Protein AF-A0A8H4NJ24-F1 (afdb_monomer_lite)

Secondary structure (DSSP, 8-state):
-HHHHHHHHHHHHTHHHHHHHHHHHH-HHHHHHHTTPPPPSSHHHHHHHHHHHHHHHHHHHHHHHHHHHHHHTT-HHHHHHHHHHHHHHHHHHHHHHHHHHS--THHHHTTHHHHHHHHHHHHHT-HHHHHTTTPPPHHHHHHHHHHHHHHHHHT-HHHHHHHHHHHHHHHHHTT-

Sequence (176 aa):
MWDAVIYRGAFALSFVPGLIGMMGMLRPEATLKMVQFPVPVDPPTKKLALSLIRLHGARNIVISYLFINNAMTGDKKLMGMGLIGTLFMLATDGFVSKSLIGGNEWMHWGHIPVYVALIGGLLYSDSSFQSHQGALSPTVELLLFWMVYALDFIFSHDNQRLAKETRKLIEAEELF

Foldseek 3Di:
DVLVVLLVVLLVVLCVLLVLLVCLQPPVVVSCVVLPHDQDPDVVVNVVSSVVSNVSSVVSNVLSVVLNVQSVVVQLQSSLLSLVVLLLVLQVSLVVSCLRVVDSNCVRVVCNVVSVVSSCSSLVPDPVCVVVVNDDPPVVVVVVVVSVVVCCVCPPPVVSVVSVVVVVVVVVVVVD

Radius of gyration: 19.05 Å; chains: 1; bounding box: 47×24×61 Å

Organism: NCBI:txid2364996

InterPro domains:
  IPR025363 Protein of unknown function DUF4267 [PF14087] (19-121)

Structure (mmCIF, N/CA/C/O backbone):
data_AF-A0A8H4NJ24-F1
#
_entry.id   AF-A0A8H4NJ24-F1
#
loop_
_atom_site.group_PDB
_atom_site.id
_atom_site.type_symbol
_atom_site.label_atom_id
_atom_site.label_alt_id
_atom_site.label_comp_id
_atom_site.label_asym_id
_atom_site.label_entity_id
_atom_site.label_seq_id
_atom_site.pdbx_PDB_ins_code
_atom_site.Cartn_x
_atom_site.Cartn_y
_atom_site.Cartn_z
_atom_site.occupancy
_atom_site.B_iso_or_equiv
_atom_site.auth_seq_id
_atom_site.auth_comp_id
_atom_site.auth_asym_id
_atom_site.auth_atom_id
_atom_site.pdbx_PDB_model_num
ATOM 1 N N . MET A 1 1 ? -12.642 -10.342 23.205 1.00 63.84 1 MET A N 1
ATOM 2 C CA . MET A 1 1 ? -11.404 -11.098 22.884 1.00 63.84 1 MET A CA 1
ATOM 3 C C . MET A 1 1 ? -11.015 -10.939 21.417 1.00 63.84 1 MET A C 1
ATOM 5 O O . MET A 1 1 ? -9.872 -10.589 21.156 1.00 63.84 1 MET A O 1
ATOM 9 N N . TRP A 1 2 ? -11.949 -11.130 20.479 1.00 76.56 2 TRP A N 1
ATOM 10 C CA . TRP A 1 2 ? -11.717 -10.985 19.034 1.00 76.56 2 TRP A CA 1
ATOM 11 C C . TRP A 1 2 ? -11.206 -9.607 18.609 1.00 76.56 2 TRP A C 1
ATOM 13 O O . TRP A 1 2 ? -10.269 -9.526 17.824 1.00 76.56 2 TRP A O 1
ATOM 23 N N . ASP A 1 3 ? -11.723 -8.540 19.210 1.00 80.50 3 ASP A N 1
ATOM 24 C CA . ASP A 1 3 ? -11.312 -7.163 18.928 1.00 80.50 3 ASP A CA 1
ATOM 25 C C . ASP A 1 3 ? -9.806 -6.944 19.084 1.00 80.50 3 ASP A C 1
ATOM 27 O O . ASP A 1 3 ? -9.177 -6.302 18.251 1.00 80.50 3 ASP A O 1
ATOM 31 N N . ALA A 1 4 ? -9.212 -7.508 20.139 1.00 86.19 4 ALA A N 1
ATOM 32 C CA . ALA A 1 4 ? -7.786 -7.375 20.401 1.00 86.19 4 ALA A CA 1
ATOM 33 C C . ALA A 1 4 ? -6.954 -8.135 19.361 1.00 86.19 4 ALA A C 1
ATOM 35 O O . ALA A 1 4 ? -5.889 -7.667 18.969 1.00 86.19 4 ALA A O 1
ATOM 36 N N . VAL A 1 5 ? -7.439 -9.290 18.898 1.00 89.88 5 VAL A N 1
ATOM 37 C CA . VAL A 1 5 ? -6.780 -10.076 17.846 1.00 89.88 5 VAL A CA 1
ATOM 38 C C . VAL A 1 5 ? -6.843 -9.335 16.513 1.00 89.88 5 VAL A C 1
ATOM 40 O O . VAL A 1 5 ? -5.813 -9.169 15.867 1.00 89.88 5 VAL A O 1
ATOM 43 N N . ILE A 1 6 ? -8.020 -8.827 16.141 1.00 91.44 6 ILE A N 1
ATOM 44 C CA . ILE A 1 6 ? -8.236 -8.056 14.909 1.00 91.44 6 ILE A CA 1
ATOM 45 C C . ILE A 1 6 ? -7.375 -6.792 14.913 1.00 91.44 6 ILE A C 1
ATOM 47 O O . ILE A 1 6 ? -6.666 -6.524 13.946 1.00 91.44 6 ILE A O 1
ATOM 51 N N . TYR A 1 7 ? -7.373 -6.051 16.022 1.00 92.06 7 TYR A N 1
ATOM 52 C CA . TYR A 1 7 ? -6.586 -4.829 16.154 1.00 92.06 7 TYR A CA 1
ATOM 53 C C . TYR A 1 7 ? -5.080 -5.090 16.073 1.00 92.06 7 TYR A C 1
ATOM 55 O O . TYR A 1 7 ? -4.365 -4.403 15.348 1.00 92.06 7 TYR A O 1
ATOM 63 N N . ARG A 1 8 ? -4.585 -6.124 16.764 1.00 93.44 8 ARG A N 1
ATOM 64 C CA . ARG A 1 8 ? -3.171 -6.526 16.684 1.00 93.44 8 ARG A CA 1
ATOM 65 C C . ARG A 1 8 ? -2.796 -7.011 15.286 1.00 93.44 8 ARG A C 1
ATOM 67 O O . ARG A 1 8 ? -1.697 -6.717 14.831 1.00 93.44 8 ARG A O 1
ATOM 74 N N . GLY A 1 9 ? -3.701 -7.710 14.602 1.00 92.56 9 GLY A N 1
ATOM 75 C CA . GLY A 1 9 ? -3.523 -8.113 13.209 1.00 92.56 9 GLY A CA 1
ATOM 76 C C . GLY A 1 9 ? -3.409 -6.908 12.275 1.00 92.56 9 GLY A C 1
ATOM 77 O O . GLY A 1 9 ? -2.471 -6.833 11.484 1.00 92.56 9 GLY A O 1
ATOM 78 N N . ALA A 1 10 ? -4.302 -5.927 12.423 1.00 92.94 10 ALA A N 1
ATOM 79 C CA . ALA A 1 10 ? -4.245 -4.671 11.683 1.00 92.94 10 ALA A CA 1
ATOM 80 C C . ALA A 1 10 ? -2.935 -3.912 11.954 1.00 92.94 10 ALA A C 1
ATOM 82 O O . ALA A 1 10 ? -2.285 -3.463 11.015 1.00 92.94 10 ALA A O 1
ATOM 83 N N . PHE A 1 11 ? -2.508 -3.835 13.217 1.00 94.69 11 PHE A N 1
ATOM 84 C CA . PHE A 1 11 ? -1.237 -3.217 13.594 1.00 94.69 11 PHE A CA 1
ATOM 85 C C . PHE A 1 11 ? -0.026 -3.932 12.984 1.00 94.69 11 PHE A C 1
ATOM 87 O O . PHE A 1 11 ? 0.870 -3.281 12.455 1.00 94.69 11 PHE A O 1
ATOM 94 N N . ALA A 1 12 ? -0.001 -5.267 13.010 1.00 94.69 12 ALA A N 1
ATOM 95 C CA . ALA A 1 12 ? 1.067 -6.044 12.387 1.00 94.69 12 ALA A CA 1
ATOM 96 C C . ALA A 1 12 ? 1.126 -5.808 10.866 1.00 94.69 12 ALA A C 1
ATOM 98 O O . ALA A 1 12 ? 2.208 -5.654 10.299 1.00 94.69 12 ALA A O 1
ATOM 99 N N . LEU A 1 13 ? -0.031 -5.707 10.206 1.00 92.62 13 LEU A N 1
ATOM 100 C CA . LEU A 1 13 ? -0.109 -5.405 8.776 1.00 92.62 13 LEU A CA 1
ATOM 101 C C . LEU A 1 13 ? 0.386 -4.000 8.423 1.00 92.62 13 LEU A C 1
ATOM 103 O O . LEU A 1 13 ? 0.884 -3.807 7.313 1.00 92.62 13 LEU A O 1
ATOM 107 N N . SER A 1 14 ? 0.343 -3.042 9.353 1.00 93.44 14 SER A N 1
ATOM 108 C CA . SER A 1 14 ? 0.888 -1.694 9.145 1.00 93.44 14 SER A CA 1
ATOM 109 C C . SER A 1 14 ? 2.372 -1.693 8.776 1.00 93.44 14 SER A C 1
ATOM 111 O O . SER A 1 14 ? 2.832 -0.765 8.114 1.00 93.44 14 SER A O 1
ATOM 113 N N . PHE A 1 15 ? 3.131 -2.724 9.158 1.00 95.50 15 PHE A N 1
ATOM 114 C CA . PHE A 1 15 ? 4.559 -2.831 8.844 1.00 95.50 15 PHE A CA 1
ATOM 115 C C . PHE A 1 15 ? 4.832 -3.310 7.413 1.00 95.50 15 PHE A C 1
ATOM 117 O O . PHE A 1 15 ? 5.898 -3.023 6.865 1.00 95.50 15 PHE A O 1
ATOM 124 N N . VAL A 1 16 ? 3.886 -4.013 6.781 1.00 93.50 16 VAL A N 1
ATOM 125 C CA . VAL A 1 16 ? 4.097 -4.648 5.469 1.00 93.50 16 VAL A CA 1
ATOM 126 C C . VAL A 1 16 ? 4.451 -3.629 4.376 1.00 93.50 16 VAL A C 1
ATOM 128 O O . VAL A 1 16 ? 5.474 -3.830 3.712 1.00 93.50 16 VAL A O 1
ATOM 131 N N . PRO A 1 17 ? 3.720 -2.504 4.205 1.00 93.19 17 PRO A N 1
ATOM 132 C CA . PRO A 1 17 ? 4.106 -1.484 3.232 1.00 93.19 17 PRO A CA 1
ATOM 133 C C . PRO A 1 17 ? 5.503 -0.925 3.509 1.00 93.19 17 PRO A C 1
ATOM 135 O O . PRO A 1 17 ? 6.272 -0.718 2.578 1.00 93.19 17 PRO A O 1
ATOM 138 N N . GLY A 1 18 ? 5.874 -0.741 4.778 1.00 95.81 18 GLY A N 1
ATOM 139 C CA . GLY A 1 18 ? 7.175 -0.198 5.165 1.00 95.81 18 GLY A CA 1
ATOM 140 C C . GLY A 1 18 ? 8.325 -1.118 4.768 1.00 95.81 18 GLY A C 1
ATOM 141 O O . GLY A 1 18 ? 9.313 -0.655 4.199 1.00 95.81 18 GLY A O 1
ATOM 142 N N . LEU A 1 19 ? 8.173 -2.429 4.983 1.00 95.56 19 LEU A N 1
ATOM 143 C CA . LEU A 1 19 ? 9.150 -3.439 4.561 1.00 95.56 19 LEU A CA 1
ATOM 144 C C . LEU A 1 19 ? 9.317 -3.466 3.034 1.00 95.56 19 LEU A C 1
ATOM 146 O O . LEU A 1 19 ? 10.444 -3.418 2.533 1.00 95.56 19 LEU A O 1
ATOM 150 N N . ILE A 1 20 ? 8.206 -3.472 2.290 1.00 94.12 20 ILE A N 1
ATOM 151 C CA . ILE A 1 20 ? 8.224 -3.387 0.820 1.00 94.12 20 ILE A CA 1
ATOM 152 C C . ILE A 1 20 ? 8.858 -2.064 0.370 1.00 94.12 20 ILE A C 1
ATOM 154 O O . ILE A 1 20 ? 9.643 -2.032 -0.578 1.00 94.12 20 ILE A O 1
ATOM 158 N N . GLY A 1 21 ? 8.561 -0.970 1.071 1.00 96.25 21 GLY A N 1
ATOM 159 C CA . GLY A 1 21 ? 9.064 0.359 0.767 1.00 96.25 21 GLY A CA 1
ATOM 160 C C . GLY A 1 21 ? 10.574 0.484 0.941 1.00 96.25 21 GLY A C 1
ATOM 161 O O . GLY A 1 21 ? 11.263 0.977 0.047 1.00 96.25 21 GLY A O 1
ATOM 162 N N . MET A 1 22 ? 11.110 -0.055 2.039 1.00 97.88 22 MET A N 1
ATOM 163 C CA . MET A 1 22 ? 12.553 -0.154 2.265 1.00 97.88 22 MET A CA 1
ATOM 164 C C . MET A 1 22 ? 13.233 -0.995 1.182 1.00 97.88 22 MET A C 1
ATOM 166 O O . MET A 1 22 ? 14.264 -0.584 0.648 1.00 97.88 22 MET A O 1
ATOM 170 N N . MET A 1 23 ? 12.636 -2.125 0.788 1.00 97.12 23 MET A N 1
ATOM 171 C CA . MET A 1 23 ? 13.141 -2.929 -0.330 1.00 97.12 23 MET A CA 1
ATOM 172 C C . MET A 1 23 ? 13.123 -2.145 -1.650 1.00 97.12 23 MET A C 1
ATOM 174 O O . MET A 1 23 ? 14.114 -2.163 -2.373 1.00 97.12 23 MET A O 1
ATOM 178 N N . GLY A 1 24 ? 12.059 -1.391 -1.948 1.00 97.00 24 GLY A N 1
ATOM 179 C CA . GLY A 1 24 ? 11.977 -0.504 -3.118 1.00 97.00 24 GLY A CA 1
ATOM 180 C C . GLY A 1 24 ? 13.045 0.592 -3.139 1.00 97.00 24 GLY A C 1
ATOM 181 O O . GLY A 1 24 ? 13.618 0.876 -4.189 1.00 97.00 24 GLY A O 1
ATOM 182 N N . MET A 1 25 ? 13.369 1.165 -1.980 1.00 97.69 25 MET A N 1
ATOM 183 C CA . MET A 1 25 ? 14.416 2.181 -1.849 1.00 97.69 25 MET A CA 1
ATOM 184 C C . MET A 1 25 ? 15.822 1.601 -2.045 1.00 97.69 25 MET A C 1
ATOM 186 O O . MET A 1 25 ? 16.628 2.151 -2.803 1.00 97.69 25 MET A O 1
ATOM 190 N N . LEU A 1 26 ? 16.112 0.485 -1.369 1.00 98.00 26 LEU A N 1
ATOM 191 C CA . LEU A 1 26 ? 17.450 -0.109 -1.299 1.00 98.00 26 LEU A CA 1
ATOM 192 C C . LEU A 1 26 ? 17.764 -1.015 -2.496 1.00 98.00 26 LEU A C 1
ATOM 194 O O . LEU A 1 26 ? 18.904 -1.069 -2.955 1.00 98.00 26 LEU A O 1
ATOM 198 N N . ARG A 1 27 ? 16.767 -1.744 -3.005 1.00 97.50 27 ARG A N 1
ATOM 199 C CA . ARG A 1 27 ? 16.908 -2.773 -4.048 1.00 97.50 27 ARG A CA 1
ATOM 200 C C . ARG A 1 27 ? 15.783 -2.674 -5.095 1.00 97.50 27 ARG A C 1
ATOM 202 O O . ARG A 1 27 ? 15.100 -3.667 -5.341 1.00 97.50 27 ARG A O 1
ATOM 209 N N . PRO A 1 28 ? 15.615 -1.527 -5.782 1.00 96.94 28 PRO A N 1
ATOM 210 C CA . PRO A 1 28 ? 14.488 -1.295 -6.694 1.00 96.94 28 PRO A CA 1
ATOM 211 C C . PRO A 1 28 ? 14.386 -2.319 -7.829 1.00 96.94 28 PRO A C 1
ATOM 213 O O . PRO A 1 28 ? 13.285 -2.687 -8.226 1.00 96.94 28 PRO A O 1
ATOM 216 N N . GLU A 1 29 ? 15.515 -2.826 -8.333 1.00 97.31 29 GLU A N 1
ATOM 217 C CA . GLU A 1 29 ? 15.501 -3.863 -9.370 1.00 97.31 29 GLU A CA 1
ATOM 218 C C . GLU A 1 29 ? 14.933 -5.191 -8.843 1.00 97.31 29 GLU A C 1
ATOM 220 O O . GLU A 1 29 ? 14.166 -5.861 -9.531 1.00 97.31 29 GLU A O 1
ATOM 225 N N . ALA A 1 30 ? 15.276 -5.566 -7.607 1.00 96.12 30 ALA A N 1
ATOM 226 C CA . ALA A 1 30 ? 14.720 -6.757 -6.972 1.00 96.12 30 ALA A CA 1
ATOM 227 C C . ALA A 1 30 ? 13.223 -6.579 -6.686 1.00 96.12 30 ALA A C 1
ATOM 229 O O . ALA A 1 30 ? 12.454 -7.516 -6.876 1.00 96.12 30 ALA A O 1
ATOM 230 N N . THR A 1 31 ? 12.805 -5.371 -6.298 1.00 95.44 31 THR A N 1
ATOM 231 C CA . THR A 1 31 ? 11.391 -5.043 -6.084 1.00 95.44 31 THR A CA 1
ATOM 232 C C . THR A 1 31 ? 10.578 -5.161 -7.370 1.00 95.44 31 THR A C 1
ATOM 234 O O . THR A 1 31 ? 9.520 -5.776 -7.330 1.00 95.44 31 THR A O 1
ATOM 237 N N . LEU A 1 32 ? 11.079 -4.673 -8.515 1.00 94.12 32 LEU A N 1
ATOM 238 C CA . LEU A 1 32 ? 10.423 -4.883 -9.819 1.00 94.12 32 LEU A CA 1
ATOM 239 C C . LEU A 1 32 ? 10.222 -6.369 -10.117 1.00 94.12 32 LEU A C 1
ATOM 241 O O . LEU A 1 32 ? 9.113 -6.789 -10.432 1.00 94.12 32 LEU A O 1
ATOM 245 N N . LYS A 1 33 ? 11.275 -7.175 -9.941 1.00 93.62 33 LYS A N 1
ATOM 246 C CA . LYS A 1 33 ? 11.213 -8.626 -10.170 1.00 93.62 33 LYS A CA 1
ATOM 247 C C . LYS A 1 33 ? 10.228 -9.320 -9.229 1.00 93.62 33 LYS A C 1
ATOM 249 O O . LYS A 1 33 ? 9.511 -10.213 -9.664 1.00 93.62 33 LYS A O 1
ATOM 254 N N . MET A 1 34 ? 10.159 -8.896 -7.965 1.00 89.69 34 MET A N 1
ATOM 255 C CA . MET A 1 34 ? 9.207 -9.424 -6.981 1.00 89.69 34 MET A CA 1
ATOM 256 C C . MET A 1 34 ? 7.756 -9.227 -7.433 1.00 89.69 34 MET A C 1
ATOM 258 O O . MET A 1 34 ? 6.950 -10.140 -7.290 1.00 89.69 34 MET A O 1
ATOM 262 N N . VAL A 1 35 ? 7.432 -8.063 -8.007 1.00 88.56 35 VAL A N 1
ATOM 263 C CA . VAL A 1 35 ? 6.094 -7.787 -8.561 1.00 88.56 35 VAL A CA 1
ATOM 264 C C . VAL A 1 35 ? 5.950 -8.206 -10.029 1.00 88.56 35 VAL A C 1
ATOM 266 O O . VAL A 1 35 ? 4.948 -7.884 -10.658 1.00 88.56 35 VAL A O 1
ATOM 269 N N . GLN A 1 36 ? 6.926 -8.943 -10.570 1.00 90.94 36 GLN A N 1
ATOM 270 C CA . GLN A 1 36 ? 6.965 -9.441 -11.951 1.00 90.94 36 GLN A CA 1
ATOM 271 C C . GLN A 1 36 ? 6.949 -8.348 -13.033 1.00 90.94 36 GLN A C 1
ATOM 273 O O . GLN A 1 36 ? 6.655 -8.621 -14.194 1.00 90.94 36 GLN A O 1
ATOM 278 N N . PHE A 1 37 ? 7.312 -7.112 -12.683 1.00 90.12 37 PHE A N 1
ATOM 279 C CA . PHE A 1 37 ? 7.511 -6.060 -13.674 1.00 90.12 37 PHE A CA 1
ATOM 280 C C . PHE A 1 37 ? 8.871 -6.262 -14.358 1.00 90.12 37 PHE A C 1
ATOM 282 O O . PHE A 1 37 ? 9.871 -6.519 -13.671 1.00 90.12 37 PHE A O 1
ATOM 289 N N . PRO A 1 38 ? 8.947 -6.135 -15.695 1.00 90.44 38 PRO A N 1
ATOM 290 C CA . PRO A 1 38 ? 10.207 -6.262 -16.406 1.00 90.44 38 PRO A CA 1
ATOM 291 C C . PRO A 1 38 ? 11.156 -5.138 -15.991 1.00 90.44 38 PRO A C 1
ATOM 293 O O . PRO A 1 38 ? 10.754 -3.997 -15.760 1.00 90.44 38 PRO A O 1
ATOM 296 N N . VAL A 1 39 ? 12.442 -5.466 -15.908 1.00 94.62 39 VAL A N 1
ATOM 297 C CA . VAL A 1 39 ? 13.492 -4.466 -15.721 1.00 94.62 39 VAL A CA 1
ATOM 298 C C . VAL A 1 39 ? 13.924 -4.013 -17.114 1.00 94.62 39 VAL A C 1
ATOM 300 O O . VAL A 1 39 ? 14.440 -4.853 -17.852 1.00 94.62 39 VAL A O 1
ATOM 303 N N . PRO A 1 40 ? 13.742 -2.731 -17.484 1.00 94.69 40 PRO A N 1
ATOM 304 C CA . PRO A 1 40 ? 14.161 -2.250 -18.795 1.00 94.69 40 PRO A CA 1
ATOM 305 C C . PRO A 1 40 ? 15.662 -2.465 -19.014 1.00 94.69 40 PRO A C 1
ATOM 307 O O . PRO A 1 40 ? 16.459 -2.345 -18.075 1.00 94.69 40 PRO A O 1
ATOM 310 N N . VAL A 1 41 ? 16.039 -2.799 -20.249 1.00 95.56 41 VAL A N 1
ATOM 311 C CA . VAL A 1 41 ? 17.440 -3.021 -20.644 1.00 95.56 41 VAL A CA 1
ATOM 312 C C . VAL A 1 41 ? 18.085 -1.711 -21.083 1.00 95.56 41 VAL A C 1
ATOM 314 O O . VAL A 1 41 ? 19.267 -1.483 -20.816 1.00 95.56 41 VAL A O 1
ATOM 317 N N . ASP A 1 42 ? 17.309 -0.827 -21.709 1.00 96.12 42 ASP A N 1
ATOM 318 C CA . ASP A 1 42 ? 17.800 0.457 -22.171 1.00 96.12 42 ASP A CA 1
ATOM 319 C C . ASP A 1 42 ? 18.133 1.380 -20.972 1.00 96.12 42 ASP A C 1
ATOM 321 O O . ASP A 1 42 ? 17.364 1.477 -20.005 1.00 96.12 42 ASP A O 1
ATOM 325 N N . PRO A 1 43 ? 19.291 2.068 -20.983 1.00 96.31 43 PRO A N 1
ATOM 326 C CA . PRO A 1 43 ? 19.720 2.887 -19.851 1.00 96.31 43 PRO A CA 1
ATOM 327 C C . PRO A 1 43 ? 18.734 3.986 -19.400 1.00 96.31 43 PRO A C 1
ATOM 329 O O . PRO A 1 43 ? 18.542 4.120 -18.182 1.00 96.31 43 PRO A O 1
ATOM 332 N N . PRO A 1 44 ? 18.115 4.791 -20.292 1.00 96.69 44 PRO A N 1
ATOM 333 C CA . PRO A 1 44 ? 17.240 5.878 -19.856 1.00 96.69 44 PRO A CA 1
ATOM 334 C C . PRO A 1 44 ? 15.942 5.367 -19.214 1.00 96.69 44 PRO A C 1
ATOM 336 O O . PRO A 1 44 ? 15.587 5.838 -18.127 1.00 96.69 44 PRO A O 1
ATOM 339 N N . THR A 1 45 ? 15.274 4.365 -19.791 1.00 95.31 45 THR A N 1
ATOM 340 C CA . THR A 1 45 ? 14.042 3.796 -19.217 1.00 95.31 45 THR A CA 1
ATOM 341 C C . THR A 1 45 ? 14.350 3.015 -17.952 1.00 95.31 45 THR A C 1
ATOM 343 O O . THR A 1 45 ? 13.612 3.132 -16.973 1.00 95.31 45 THR A O 1
ATOM 346 N N . LYS A 1 46 ? 15.485 2.299 -17.890 1.00 97.06 46 LYS A N 1
ATOM 347 C CA . LYS A 1 46 ? 15.924 1.641 -16.650 1.00 97.06 46 LYS A CA 1
ATOM 348 C C . LYS A 1 46 ? 16.102 2.659 -15.528 1.00 97.06 46 LYS A C 1
ATOM 350 O O . LYS A 1 46 ? 15.618 2.444 -14.416 1.00 97.06 46 LYS A O 1
ATOM 355 N N . LYS A 1 47 ? 16.755 3.794 -15.800 1.00 97.56 47 LYS A N 1
ATOM 356 C CA . LYS A 1 47 ? 16.931 4.863 -14.806 1.00 97.56 47 LYS A CA 1
ATOM 357 C C . LYS A 1 47 ? 15.586 5.415 -14.330 1.00 97.56 47 LYS A C 1
ATOM 359 O O . LYS A 1 47 ? 15.409 5.589 -13.120 1.00 97.56 47 LYS A O 1
ATOM 364 N N . LEU A 1 48 ? 14.646 5.657 -15.245 1.00 97.19 48 LEU A N 1
ATOM 365 C CA . LEU A 1 48 ? 13.307 6.140 -14.910 1.00 97.19 48 LEU A CA 1
ATOM 366 C C . LEU A 1 48 ? 12.537 5.119 -14.061 1.00 97.19 48 LEU A C 1
ATOM 368 O O . LEU A 1 48 ? 12.111 5.451 -12.955 1.00 97.19 48 LEU A O 1
ATOM 372 N N . ALA A 1 49 ? 12.431 3.871 -14.519 1.00 96.19 49 ALA A N 1
ATOM 373 C CA . ALA A 1 49 ? 11.710 2.802 -13.830 1.00 96.19 49 ALA A CA 1
ATOM 374 C C . ALA A 1 49 ? 12.248 2.573 -12.409 1.00 96.19 49 ALA A C 1
ATOM 376 O O . ALA A 1 49 ? 11.489 2.553 -11.440 1.00 96.19 49 ALA A O 1
ATOM 377 N N . LEU A 1 50 ? 13.572 2.490 -12.248 1.00 97.69 50 LEU A N 1
ATOM 378 C CA . LEU A 1 50 ? 14.186 2.333 -10.928 1.00 97.69 50 LEU A CA 1
ATOM 379 C C . LEU A 1 50 ? 14.003 3.568 -10.032 1.00 97.69 50 LEU A C 1
ATOM 381 O O . LEU A 1 50 ? 14.020 3.434 -8.809 1.00 97.69 50 LEU A O 1
ATOM 385 N N . SER A 1 51 ? 13.852 4.767 -10.599 1.00 97.81 51 SER A N 1
ATOM 386 C CA . SER A 1 51 ? 13.561 5.983 -9.826 1.00 97.81 51 SER A CA 1
ATOM 387 C C . SER A 1 51 ? 12.105 6.013 -9.363 1.00 97.81 51 SER A C 1
ATOM 389 O O . SER A 1 51 ? 11.848 6.326 -8.202 1.00 97.81 51 SER A O 1
ATOM 391 N N . LEU A 1 52 ? 11.164 5.598 -10.217 1.00 96.62 52 LEU A N 1
ATOM 392 C CA . LEU A 1 52 ? 9.750 5.456 -9.855 1.00 96.62 52 LEU A CA 1
ATOM 393 C C . LEU A 1 52 ? 9.545 4.413 -8.753 1.00 96.62 52 LEU A C 1
ATOM 395 O O . LEU A 1 52 ? 8.764 4.640 -7.835 1.00 96.62 52 LEU A O 1
ATOM 399 N N . ILE A 1 53 ? 10.297 3.311 -8.777 1.00 97.38 53 ILE A N 1
ATOM 400 C CA . ILE A 1 53 ? 10.232 2.292 -7.719 1.00 97.38 53 ILE A CA 1
ATOM 401 C C . ILE A 1 53 ? 10.777 2.810 -6.389 1.00 97.38 53 ILE A C 1
ATOM 403 O O . ILE A 1 53 ? 10.235 2.476 -5.338 1.00 97.38 53 ILE A O 1
ATOM 407 N N . ARG A 1 54 ? 11.797 3.674 -6.408 1.00 97.81 54 ARG A N 1
ATOM 408 C CA . ARG A 1 54 ? 12.250 4.362 -5.190 1.00 97.81 54 ARG A CA 1
ATOM 409 C C . ARG A 1 54 ? 11.204 5.351 -4.685 1.00 97.81 54 ARG A C 1
ATOM 411 O O . ARG A 1 54 ? 10.908 5.349 -3.498 1.00 97.81 54 ARG A O 1
ATOM 418 N N . LEU A 1 55 ? 10.584 6.135 -5.569 1.00 96.62 55 LEU A N 1
ATOM 419 C CA . LEU A 1 55 ? 9.492 7.038 -5.189 1.00 96.62 55 LEU A CA 1
ATOM 420 C C . LEU A 1 55 ? 8.319 6.266 -4.557 1.00 96.62 55 LEU A C 1
ATOM 422 O O . LEU A 1 55 ? 7.831 6.631 -3.488 1.00 96.62 55 LEU A O 1
ATOM 426 N N . HIS A 1 56 ? 7.924 5.153 -5.176 1.00 95.19 56 HIS A N 1
ATOM 427 C CA . HIS A 1 56 ? 6.948 4.212 -4.630 1.00 95.19 56 HIS A CA 1
ATOM 428 C C . HIS A 1 56 ? 7.402 3.644 -3.276 1.00 95.19 56 HIS A C 1
ATOM 430 O O . HIS A 1 56 ? 6.609 3.537 -2.340 1.00 95.19 56 HIS A O 1
ATOM 436 N N . GLY A 1 57 ? 8.690 3.325 -3.141 1.00 96.19 57 GLY A N 1
ATOM 437 C CA . GLY A 1 57 ? 9.275 2.837 -1.900 1.00 96.19 57 GLY A CA 1
ATOM 438 C C . GLY A 1 57 ? 9.161 3.843 -0.752 1.00 96.19 57 GLY A C 1
ATOM 439 O O . GLY A 1 57 ? 8.661 3.503 0.320 1.00 96.19 57 GLY A O 1
ATOM 440 N N . ALA A 1 58 ? 9.539 5.099 -0.997 1.00 97.00 58 ALA A N 1
ATOM 441 C CA . ALA A 1 58 ? 9.398 6.193 -0.039 1.00 97.00 58 ALA A CA 1
ATOM 442 C C . ALA A 1 58 ? 7.932 6.406 0.378 1.00 97.00 58 ALA A C 1
ATOM 444 O O . ALA A 1 58 ? 7.638 6.502 1.570 1.00 97.00 58 ALA A O 1
ATOM 445 N N . ARG A 1 59 ? 7.000 6.392 -0.587 1.00 95.81 59 ARG A N 1
ATOM 446 C CA . ARG A 1 59 ? 5.552 6.463 -0.325 1.00 95.81 59 ARG A CA 1
ATOM 447 C C . ARG A 1 59 ? 5.102 5.363 0.639 1.00 95.81 59 ARG A C 1
ATOM 449 O O . ARG A 1 59 ? 4.397 5.649 1.601 1.00 95.81 59 ARG A O 1
ATOM 456 N N . ASN A 1 60 ? 5.512 4.117 0.410 1.00 95.62 60 ASN A N 1
ATOM 457 C CA . ASN A 1 60 ? 5.078 3.000 1.250 1.00 95.62 60 ASN A CA 1
ATOM 458 C C . ASN A 1 60 ? 5.662 3.054 2.673 1.00 95.62 60 ASN A C 1
ATOM 460 O O . ASN A 1 60 ? 4.987 2.642 3.617 1.00 95.62 60 ASN A O 1
ATOM 464 N N . ILE A 1 61 ? 6.866 3.612 2.852 1.00 97.31 61 ILE A N 1
ATOM 465 C CA . ILE A 1 61 ? 7.428 3.893 4.186 1.00 97.31 61 ILE A CA 1
ATOM 466 C C . ILE A 1 61 ? 6.554 4.911 4.928 1.00 97.31 61 ILE A C 1
ATOM 468 O O . ILE A 1 61 ? 6.198 4.683 6.082 1.00 97.31 61 ILE A O 1
ATOM 472 N N . VAL A 1 62 ? 6.154 5.998 4.260 1.00 96.19 62 VAL A N 1
ATOM 473 C CA . VAL A 1 62 ? 5.267 7.014 4.852 1.00 96.19 62 VAL A CA 1
ATOM 474 C C . VAL A 1 62 ? 3.901 6.422 5.205 1.00 96.19 62 VAL A C 1
ATOM 476 O O . VAL A 1 62 ? 3.415 6.647 6.309 1.00 96.19 62 VAL A O 1
ATOM 479 N N . ILE A 1 63 ? 3.300 5.618 4.320 1.00 93.50 63 ILE A N 1
ATOM 480 C CA . ILE A 1 63 ? 2.020 4.938 4.594 1.00 93.50 63 ILE A CA 1
ATOM 481 C C . ILE A 1 63 ? 2.133 4.040 5.832 1.00 93.50 63 ILE A C 1
ATOM 483 O O . ILE A 1 63 ? 1.278 4.090 6.713 1.00 93.50 63 ILE A O 1
ATOM 487 N N . SER A 1 64 ? 3.207 3.254 5.928 1.00 95.75 64 SER A N 1
ATOM 488 C CA . SER A 1 64 ? 3.464 2.396 7.088 1.00 95.75 64 SER A CA 1
ATOM 489 C C . SER A 1 64 ? 3.582 3.200 8.380 1.00 95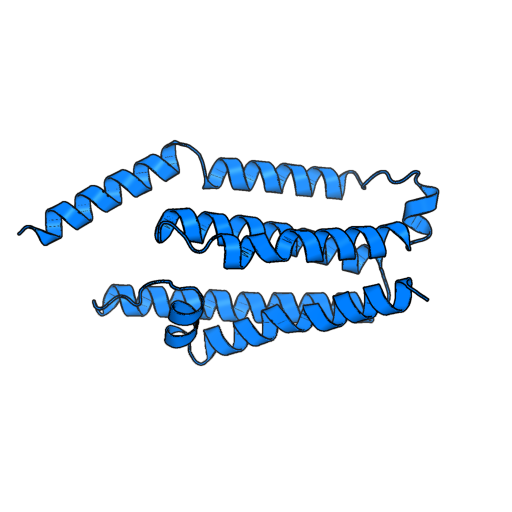.75 64 SER A C 1
ATOM 491 O O . SER A 1 64 ? 2.935 2.868 9.372 1.00 95.75 64 SER A O 1
ATOM 493 N N . TYR A 1 65 ? 4.335 4.303 8.350 1.00 96.25 65 TYR A N 1
ATOM 494 C CA . TYR A 1 65 ? 4.450 5.222 9.479 1.00 96.25 65 TYR A CA 1
ATOM 495 C C . TYR A 1 65 ? 3.087 5.789 9.906 1.00 96.25 65 TYR A C 1
ATOM 497 O O . TYR A 1 65 ? 2.761 5.758 11.092 1.00 96.25 65 TYR A O 1
ATOM 505 N N . LEU A 1 66 ? 2.262 6.243 8.956 1.00 94.62 66 LEU A N 1
ATOM 506 C CA . LEU A 1 66 ? 0.925 6.769 9.246 1.00 94.62 66 LEU A CA 1
ATOM 507 C C . LEU A 1 66 ? 0.010 5.707 9.868 1.00 94.62 66 LEU A C 1
ATOM 509 O O . LEU A 1 66 ? -0.708 6.006 10.818 1.00 94.62 66 LEU A O 1
ATOM 513 N N . PHE A 1 67 ? 0.056 4.460 9.395 1.00 94.19 67 PHE A N 1
ATOM 514 C CA . PHE A 1 67 ? -0.744 3.379 9.978 1.00 94.19 67 PHE A CA 1
ATOM 515 C C . PHE A 1 67 ? -0.267 2.953 11.359 1.00 94.19 67 PHE A C 1
ATOM 517 O O . PHE A 1 67 ? -1.094 2.673 12.222 1.00 94.19 67 PHE A O 1
ATOM 524 N N . ILE A 1 68 ? 1.045 2.920 11.591 1.00 95.31 68 ILE A N 1
ATOM 525 C CA . ILE A 1 68 ? 1.591 2.703 12.932 1.00 95.31 68 ILE A CA 1
ATOM 526 C C . ILE A 1 68 ? 1.107 3.825 13.854 1.00 95.31 68 ILE A C 1
ATOM 528 O O . ILE A 1 68 ? 0.594 3.534 14.927 1.00 95.31 68 ILE A O 1
ATOM 532 N N . ASN A 1 69 ? 1.178 5.086 13.420 1.00 94.19 69 ASN A N 1
ATOM 533 C CA . ASN A 1 69 ? 0.718 6.219 14.218 1.00 94.19 69 ASN A CA 1
ATOM 534 C C . ASN A 1 69 ? -0.788 6.142 14.529 1.00 94.19 69 ASN A C 1
ATOM 536 O O . ASN A 1 69 ? -1.182 6.291 15.682 1.00 94.19 69 ASN A O 1
ATOM 540 N N . ASN A 1 70 ? -1.623 5.815 13.536 1.00 92.81 70 ASN A N 1
ATOM 541 C CA . ASN A 1 70 ? -3.055 5.581 13.741 1.00 92.81 70 ASN A CA 1
ATOM 542 C C . ASN A 1 70 ? -3.306 4.431 14.724 1.00 92.81 70 ASN A C 1
ATOM 544 O O . ASN A 1 70 ? -4.180 4.530 15.573 1.00 92.81 70 ASN A O 1
ATOM 548 N N . ALA A 1 71 ? -2.528 3.352 14.654 1.00 92.44 71 ALA A N 1
ATOM 549 C CA . ALA A 1 71 ? -2.666 2.239 15.584 1.00 92.44 71 ALA A CA 1
ATOM 550 C C . ALA A 1 71 ? -2.213 2.585 17.016 1.00 92.44 71 ALA A C 1
ATOM 552 O O . ALA A 1 71 ? -2.689 1.976 17.977 1.00 92.44 71 ALA A O 1
ATOM 553 N N . MET A 1 72 ? -1.320 3.561 17.193 1.00 92.38 72 MET A N 1
ATOM 554 C CA . MET A 1 72 ? -0.893 4.013 18.521 1.00 92.38 72 MET A CA 1
ATOM 555 C C . MET A 1 72 ? -1.964 4.839 19.247 1.00 92.38 72 MET A C 1
ATOM 557 O O . MET A 1 72 ? -1.892 4.962 20.467 1.00 92.38 72 MET A O 1
ATOM 561 N N . THR A 1 73 ? -2.975 5.367 18.547 1.00 92.94 73 THR A N 1
ATOM 562 C CA . THR A 1 73 ? -4.079 6.101 19.194 1.00 92.94 73 THR A CA 1
ATOM 563 C C . THR A 1 73 ? -5.074 5.178 19.901 1.00 92.94 73 THR A C 1
ATOM 565 O O . THR A 1 73 ? -5.832 5.635 20.753 1.00 92.94 73 THR A O 1
ATOM 568 N N . GLY A 1 74 ? -5.100 3.887 19.551 1.00 90.25 74 GLY A N 1
ATOM 569 C CA . GLY A 1 74 ? -6.121 2.947 20.023 1.00 90.25 74 GLY A CA 1
ATOM 570 C C . GLY A 1 74 ? -7.477 3.089 19.317 1.00 90.25 74 GLY A C 1
ATOM 571 O O . GLY A 1 74 ? -8.396 2.326 19.616 1.00 90.25 74 GLY A O 1
ATOM 572 N N . ASP A 1 75 ? -7.619 4.041 18.390 1.00 90.69 75 ASP A N 1
ATOM 573 C CA . ASP A 1 75 ? -8.874 4.325 17.698 1.00 90.69 75 ASP A CA 1
ATOM 574 C C . ASP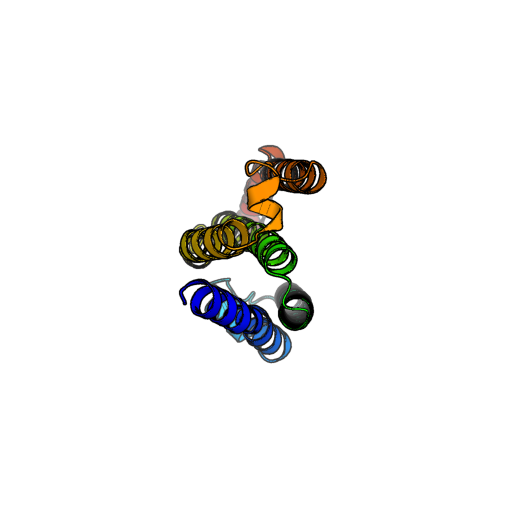 A 1 75 ? -9.110 3.308 16.568 1.00 90.69 75 ASP A C 1
ATOM 576 O O . ASP A 1 75 ? -8.504 3.350 15.491 1.00 90.69 75 ASP A O 1
ATOM 580 N N . LYS A 1 76 ? -10.029 2.373 16.824 1.00 91.25 76 LYS A N 1
ATOM 581 C CA . LYS A 1 76 ? -10.408 1.313 15.881 1.00 91.25 76 LYS A CA 1
ATOM 582 C C . LYS A 1 76 ? -11.021 1.870 14.600 1.00 91.25 76 LYS A C 1
ATOM 584 O O . LYS A 1 76 ? -10.769 1.322 13.525 1.00 91.25 76 LYS A O 1
ATOM 589 N N . LYS A 1 77 ? -11.807 2.944 14.700 1.00 89.06 77 LYS A N 1
ATOM 590 C CA . LYS A 1 77 ? -12.447 3.584 13.551 1.00 89.06 77 LYS A CA 1
ATOM 591 C C . LYS A 1 77 ? -11.394 4.240 12.674 1.00 89.06 77 LYS A C 1
ATOM 593 O O . LYS A 1 77 ? -11.372 3.986 11.472 1.00 89.06 77 LYS A O 1
ATOM 598 N N . LEU A 1 78 ? -10.478 5.007 13.263 1.00 90.62 78 LEU A N 1
ATOM 599 C CA . LEU A 1 78 ? -9.361 5.615 12.538 1.00 90.62 78 LEU A CA 1
ATOM 600 C C . LEU A 1 78 ? -8.485 4.555 11.854 1.00 90.62 78 LEU A C 1
ATOM 602 O O . LEU A 1 78 ? -8.116 4.713 10.688 1.00 90.62 78 LEU A O 1
ATOM 606 N N . MET A 1 79 ? -8.198 3.449 12.547 1.00 93.19 79 MET A N 1
ATOM 607 C CA . MET A 1 79 ? -7.447 2.334 11.973 1.00 93.19 79 MET A CA 1
ATOM 608 C C . MET A 1 79 ? -8.193 1.689 10.794 1.00 93.19 79 MET A C 1
ATOM 610 O O . MET A 1 79 ? -7.614 1.503 9.724 1.00 93.19 79 MET A O 1
ATOM 614 N N . GLY A 1 80 ? -9.493 1.411 10.948 1.00 91.69 80 GLY A N 1
ATOM 615 C CA . GLY A 1 80 ? -10.343 0.874 9.881 1.00 91.69 80 GLY A CA 1
ATOM 616 C C . GLY A 1 80 ? -10.399 1.789 8.655 1.00 91.69 80 GLY A C 1
ATOM 617 O O . GLY A 1 80 ? -10.259 1.321 7.527 1.00 91.69 80 GLY A O 1
ATOM 618 N N . MET A 1 81 ? -10.498 3.103 8.867 1.00 89.38 81 MET A N 1
ATOM 619 C CA . MET A 1 81 ? -10.449 4.101 7.794 1.00 89.38 81 MET A CA 1
ATOM 620 C C . MET A 1 81 ? -9.112 4.094 7.042 1.00 89.38 81 MET A C 1
ATOM 622 O O . MET A 1 81 ? -9.096 4.178 5.814 1.00 89.38 81 MET A O 1
ATOM 626 N N . GLY A 1 82 ? -7.989 3.930 7.748 1.00 90.56 82 GLY A N 1
ATOM 627 C CA . GLY A 1 82 ? -6.677 3.755 7.116 1.00 90.56 82 GLY A CA 1
ATOM 628 C C . GLY A 1 82 ? -6.611 2.504 6.231 1.00 90.56 82 GLY A C 1
ATOM 629 O O . GLY A 1 82 ? -6.112 2.552 5.103 1.00 90.56 82 GLY A O 1
ATOM 630 N N . LEU A 1 83 ? -7.184 1.392 6.696 1.00 92.00 83 LEU A N 1
ATOM 631 C CA . LEU A 1 83 ? -7.242 0.148 5.925 1.00 92.00 83 LEU A CA 1
ATOM 632 C C . LEU A 1 83 ? -8.130 0.261 4.673 1.00 92.00 83 LEU A C 1
ATOM 634 O O . LEU A 1 83 ? -7.794 -0.345 3.655 1.00 92.00 83 LEU A O 1
ATOM 638 N N . ILE A 1 84 ? -9.195 1.074 4.687 1.00 91.12 84 ILE A N 1
ATOM 639 C CA . ILE A 1 84 ? -9.984 1.379 3.474 1.00 91.12 84 ILE A CA 1
ATOM 640 C C . ILE A 1 84 ? -9.102 2.048 2.409 1.00 91.12 84 ILE A C 1
ATOM 642 O O . ILE A 1 84 ? -9.149 1.668 1.239 1.00 91.12 84 ILE A O 1
ATOM 646 N N . GLY A 1 85 ? -8.226 2.977 2.803 1.00 88.31 85 GLY A N 1
ATOM 647 C CA . GLY A 1 85 ? -7.233 3.551 1.887 1.00 88.31 85 GLY A CA 1
ATOM 648 C C . GLY A 1 85 ? -6.291 2.496 1.289 1.00 88.31 85 GLY A C 1
ATOM 649 O O . GLY A 1 85 ? -5.906 2.587 0.125 1.00 88.31 85 GLY A O 1
ATOM 650 N N . THR A 1 86 ? -5.972 1.438 2.042 1.00 90.38 86 THR A N 1
ATOM 651 C CA . THR A 1 86 ? -5.168 0.316 1.523 1.00 90.38 86 THR A CA 1
ATOM 652 C C . THR A 1 86 ? -5.923 -0.514 0.493 1.00 90.38 86 THR A C 1
ATOM 654 O O . THR A 1 86 ? -5.324 -0.926 -0.498 1.00 90.38 86 THR A O 1
ATOM 657 N N . LEU A 1 87 ? -7.230 -0.732 0.677 1.00 90.81 87 LEU A N 1
ATOM 658 C CA . LEU A 1 87 ? -8.051 -1.424 -0.321 1.00 90.81 87 LEU A CA 1
ATOM 659 C C . LEU A 1 87 ? -7.994 -0.725 -1.680 1.00 90.81 87 LEU A C 1
ATOM 661 O O . LEU A 1 87 ? -7.861 -1.392 -2.703 1.00 90.81 87 LEU A O 1
ATOM 665 N N . PHE A 1 88 ? -8.022 0.609 -1.686 1.00 86.62 88 PHE A N 1
ATOM 666 C CA . PHE A 1 88 ? -7.869 1.388 -2.913 1.00 86.62 88 PHE A CA 1
ATOM 667 C C . PHE A 1 88 ? -6.540 1.133 -3.614 1.00 86.62 88 PHE A C 1
ATOM 669 O O . PHE A 1 88 ? -6.487 0.927 -4.827 1.00 86.62 88 PHE A O 1
ATOM 676 N N . MET A 1 89 ? -5.463 1.153 -2.831 1.00 90.12 89 MET A N 1
ATOM 677 C CA . MET A 1 89 ? -4.118 0.924 -3.330 1.00 90.12 89 MET A CA 1
ATOM 678 C C . MET A 1 89 ? -4.001 -0.482 -3.921 1.00 90.12 89 MET A C 1
ATOM 680 O O . MET A 1 89 ? -3.556 -0.617 -5.051 1.00 90.12 89 MET A O 1
ATOM 684 N N . LEU A 1 90 ? -4.486 -1.513 -3.220 1.00 91.81 90 LEU A N 1
ATOM 685 C CA . LEU A 1 90 ? -4.477 -2.895 -3.712 1.00 91.81 90 LEU A CA 1
ATOM 686 C C . LEU A 1 90 ? -5.300 -3.067 -4.992 1.00 91.81 90 LEU A C 1
ATOM 688 O O . LEU A 1 90 ? -4.865 -3.761 -5.910 1.00 91.81 90 LEU A O 1
ATOM 692 N N . ALA A 1 91 ? -6.473 -2.431 -5.070 1.00 89.75 91 ALA A N 1
ATOM 693 C CA . ALA A 1 91 ? -7.286 -2.442 -6.279 1.00 89.75 91 ALA A CA 1
ATOM 694 C C . ALA A 1 91 ? -6.511 -1.825 -7.453 1.00 89.75 91 ALA A C 1
ATOM 696 O O . ALA A 1 91 ? -6.331 -2.484 -8.480 1.00 89.75 91 ALA A O 1
ATOM 697 N N . THR A 1 92 ? -5.993 -0.607 -7.266 1.00 89.56 92 THR A N 1
ATOM 698 C CA . THR A 1 92 ? -5.249 0.145 -8.288 1.00 89.56 92 THR A CA 1
ATOM 699 C C . THR A 1 92 ? -3.982 -0.585 -8.724 1.00 89.56 92 THR A C 1
ATOM 701 O O . THR A 1 92 ? -3.752 -0.729 -9.921 1.00 89.56 92 THR A O 1
ATOM 704 N N . ASP A 1 93 ? -3.187 -1.095 -7.783 1.00 91.00 93 ASP A N 1
ATOM 705 C CA . ASP A 1 93 ? -1.945 -1.813 -8.075 1.00 91.00 93 ASP A CA 1
ATOM 706 C C . ASP A 1 93 ? -2.225 -3.068 -8.920 1.00 91.00 93 ASP A C 1
ATOM 708 O O . ASP A 1 93 ? -1.541 -3.310 -9.915 1.00 91.00 93 ASP A O 1
ATOM 712 N N . GLY A 1 94 ? -3.281 -3.827 -8.595 1.00 91.25 94 GLY A N 1
ATOM 713 C CA . GLY A 1 94 ? -3.672 -4.992 -9.389 1.00 91.25 94 GLY A CA 1
ATOM 714 C C . GLY A 1 94 ? -4.155 -4.627 -10.794 1.00 91.25 94 GLY A C 1
ATOM 715 O O . GLY A 1 94 ? -3.784 -5.297 -11.757 1.00 91.25 94 GLY A O 1
ATOM 716 N N . PHE A 1 95 ? -4.897 -3.527 -10.949 1.00 89.31 95 PHE A N 1
ATOM 717 C CA . PHE A 1 95 ? -5.267 -3.031 -12.277 1.00 89.31 95 PHE A CA 1
ATOM 718 C C . PHE A 1 95 ? -4.053 -2.576 -13.091 1.00 89.31 95 PHE A C 1
ATOM 720 O O . PHE A 1 95 ? -3.944 -2.933 -14.264 1.00 89.31 95 PHE A O 1
ATOM 727 N N . VAL A 1 96 ? -3.132 -1.819 -12.488 1.00 88.56 96 VAL A N 1
ATOM 728 C CA . VAL A 1 96 ? -1.898 -1.375 -13.152 1.00 88.56 96 VAL A CA 1
ATOM 729 C C . VAL A 1 96 ? -1.087 -2.587 -13.601 1.00 88.56 96 VAL A C 1
ATOM 731 O O . VAL A 1 96 ? -0.687 -2.645 -14.763 1.00 88.56 96 VAL A O 1
ATOM 734 N N . SER A 1 97 ? -0.925 -3.587 -12.730 1.00 90.12 97 SER A N 1
ATOM 735 C CA . SER A 1 97 ? -0.251 -4.848 -13.050 1.00 90.12 97 SER A CA 1
ATOM 736 C C . SER A 1 97 ? -0.907 -5.546 -14.249 1.00 90.12 97 SER A C 1
ATOM 738 O O . SER A 1 97 ? -0.254 -5.775 -15.269 1.00 90.12 97 SER A O 1
ATOM 740 N N . LYS A 1 98 ? -2.232 -5.728 -14.220 1.00 88.38 98 LYS A N 1
ATOM 741 C CA . LYS A 1 98 ? -2.980 -6.297 -15.347 1.00 88.38 98 LYS A CA 1
ATOM 742 C C . LYS A 1 98 ? -2.809 -5.507 -16.643 1.00 88.38 98 LYS A C 1
ATOM 744 O O . LYS A 1 98 ? -2.643 -6.102 -17.702 1.00 88.38 98 LYS A O 1
ATOM 749 N N . SER A 1 99 ? -2.862 -4.178 -16.571 1.00 85.25 99 SER A N 1
ATOM 750 C CA . SER A 1 99 ? -2.790 -3.312 -17.751 1.00 85.25 99 SER A CA 1
ATOM 751 C C . SER A 1 99 ? -1.405 -3.286 -18.394 1.00 85.25 99 SER A C 1
ATOM 753 O O . SER A 1 99 ? -1.312 -3.256 -19.618 1.00 85.25 99 SER A O 1
ATOM 755 N N . LEU A 1 100 ? -0.340 -3.311 -17.586 1.00 85.69 100 LEU A N 1
ATOM 756 C CA . LEU A 1 100 ? 1.021 -3.126 -18.077 1.00 85.69 100 LEU A CA 1
ATOM 757 C C . LEU A 1 100 ? 1.689 -4.452 -18.441 1.00 85.69 100 LEU A C 1
ATOM 759 O O . LEU A 1 100 ? 2.341 -4.536 -19.478 1.00 85.69 100 LEU A O 1
ATOM 763 N N . ILE A 1 101 ? 1.532 -5.480 -17.601 1.00 87.25 101 ILE A N 1
ATOM 764 C CA . ILE A 1 101 ? 2.198 -6.779 -17.788 1.00 87.25 101 ILE A CA 1
ATOM 765 C C . ILE A 1 101 ? 1.235 -7.909 -18.172 1.00 87.25 101 ILE A C 1
ATOM 767 O O . ILE A 1 101 ? 1.672 -9.032 -18.403 1.00 87.25 101 ILE A O 1
ATOM 771 N N . GLY A 1 102 ? -0.068 -7.629 -18.289 1.00 86.12 102 GLY A N 1
ATOM 772 C CA . GLY A 1 102 ? -1.066 -8.604 -18.745 1.00 86.12 102 GLY A CA 1
ATOM 773 C C . GLY A 1 102 ? -1.467 -9.652 -17.702 1.00 86.12 102 GLY A C 1
ATOM 774 O O . GLY A 1 102 ? -2.187 -10.588 -18.041 1.00 86.12 102 GLY A O 1
ATOM 775 N N . GLY A 1 103 ? -1.019 -9.517 -16.452 1.00 88.19 103 GLY A N 1
ATOM 776 C CA . GLY A 1 103 ? -1.279 -10.476 -15.379 1.00 88.19 103 GLY A CA 1
ATOM 777 C C . GLY A 1 103 ? -0.765 -9.995 -14.023 1.00 88.19 103 GLY A C 1
ATOM 778 O O . GLY A 1 103 ? -0.478 -8.814 -13.855 1.00 88.19 103 GLY A O 1
ATOM 779 N N . ASN A 1 104 ? -0.635 -10.925 -13.072 1.00 89.38 104 ASN A N 1
ATOM 780 C CA . ASN A 1 104 ? -0.177 -10.703 -11.691 1.00 89.38 104 ASN A CA 1
ATOM 781 C C . ASN A 1 104 ? -1.088 -9.800 -10.825 1.00 89.38 104 ASN A C 1
ATOM 783 O O . ASN A 1 104 ? -0.743 -9.458 -9.694 1.00 89.38 104 ASN A O 1
ATOM 787 N N . GLU A 1 105 ? -2.307 -9.495 -11.277 1.00 92.62 105 GLU A N 1
ATOM 788 C CA . GLU A 1 105 ? -3.280 -8.714 -10.506 1.00 92.62 105 GLU A CA 1
ATOM 789 C C . GLU A 1 105 ? -3.646 -9.376 -9.176 1.00 92.62 105 GLU A C 1
ATOM 791 O O . GLU A 1 105 ? -3.862 -8.700 -8.171 1.00 92.62 105 GLU A O 1
ATOM 796 N N . TRP A 1 106 ? -3.655 -10.711 -9.145 1.00 92.19 106 TRP A N 1
ATOM 797 C CA . TRP A 1 106 ? -4.007 -11.502 -7.969 1.00 92.19 106 TRP A CA 1
ATOM 798 C C . TRP A 1 106 ? -2.975 -11.410 -6.850 1.00 92.19 106 TRP A C 1
ATOM 800 O O . TRP A 1 106 ? -3.342 -11.587 -5.689 1.00 92.19 106 TRP A O 1
ATOM 810 N N . MET A 1 107 ? -1.728 -11.041 -7.161 1.00 90.69 107 MET A N 1
ATOM 811 C CA . MET A 1 107 ? -0.742 -10.704 -6.135 1.00 90.69 107 MET A CA 1
ATOM 812 C C . MET A 1 107 ? -1.163 -9.464 -5.334 1.00 90.69 107 MET A C 1
ATOM 814 O O . MET A 1 107 ? -0.775 -9.307 -4.181 1.00 90.69 107 MET A O 1
ATOM 818 N N . HIS A 1 108 ? -2.012 -8.607 -5.898 1.00 91.44 108 HIS A N 1
ATOM 819 C CA . HIS A 1 108 ? -2.579 -7.453 -5.207 1.00 91.44 108 HIS A CA 1
ATOM 820 C C . HIS A 1 108 ? -3.989 -7.769 -4.695 1.00 91.44 108 HIS A C 1
ATOM 822 O O . HIS A 1 108 ? -4.250 -7.705 -3.493 1.00 91.44 108 HIS A O 1
ATOM 828 N N . TRP A 1 109 ? -4.886 -8.201 -5.582 1.00 93.75 109 TRP A N 1
ATOM 829 C CA . TRP A 1 109 ? -6.298 -8.424 -5.267 1.00 93.75 109 TRP A CA 1
ATOM 830 C C . TRP A 1 109 ? -6.548 -9.591 -4.312 1.00 93.75 109 TRP A C 1
ATOM 832 O O . TRP A 1 109 ? -7.518 -9.551 -3.560 1.00 93.75 109 TRP A O 1
ATOM 842 N N . GLY A 1 110 ? -5.659 -10.587 -4.256 1.00 92.25 110 GLY A N 1
ATOM 843 C CA . GLY A 1 110 ? -5.760 -11.696 -3.302 1.00 92.25 110 GLY A CA 1
ATOM 844 C C . GLY A 1 110 ? -5.730 -11.250 -1.835 1.00 92.25 110 GLY A C 1
ATOM 845 O O . GLY A 1 110 ? -6.248 -11.948 -0.967 1.00 92.25 110 GLY A O 1
ATOM 846 N N . HIS A 1 111 ? -5.195 -10.058 -1.554 1.00 90.75 111 HIS A N 1
ATOM 847 C CA . HIS A 1 111 ? -5.172 -9.483 -0.211 1.00 90.75 111 HIS A CA 1
ATOM 848 C C . HIS A 1 111 ? -6.486 -8.777 0.157 1.00 90.75 111 HIS A C 1
ATOM 850 O O . HIS A 1 111 ? -6.789 -8.652 1.342 1.00 90.75 111 HIS A O 1
ATOM 856 N N . ILE A 1 112 ? -7.298 -8.351 -0.821 1.00 93.25 112 ILE A N 1
ATOM 857 C CA . ILE A 1 112 ? -8.530 -7.573 -0.594 1.00 93.25 112 ILE A CA 1
ATOM 858 C C . ILE A 1 112 ? -9.462 -8.231 0.442 1.00 93.25 112 ILE A C 1
ATOM 860 O O . ILE A 1 112 ? -9.852 -7.534 1.381 1.00 93.25 112 ILE A O 1
ATOM 864 N N . PRO A 1 113 ? -9.776 -9.545 0.376 1.00 93.62 113 PRO A N 1
ATOM 865 C CA . PRO A 1 113 ? -10.661 -10.177 1.358 1.00 93.62 113 PRO A CA 1
ATOM 866 C C . PRO A 1 113 ? -10.154 -10.075 2.804 1.00 93.62 113 PRO A C 1
ATOM 868 O O . PRO A 1 113 ? -10.950 -9.877 3.721 1.00 93.62 113 PRO A O 1
ATOM 871 N N . VAL A 1 114 ? -8.834 -10.152 3.014 1.00 93.06 114 VAL A N 1
ATOM 872 C CA . VAL A 1 114 ? -8.217 -10.025 4.346 1.00 93.06 114 VAL A CA 1
ATOM 873 C C . VAL A 1 114 ? -8.439 -8.621 4.903 1.00 93.06 114 VAL A C 1
ATOM 875 O O . VAL A 1 114 ? -8.853 -8.464 6.051 1.00 93.06 114 VAL A O 1
ATOM 878 N N . TYR A 1 115 ? -8.221 -7.593 4.082 1.00 93.81 115 TYR A N 1
ATOM 879 C CA . TYR A 1 115 ? -8.434 -6.205 4.487 1.00 93.81 115 TYR A CA 1
ATOM 880 C C . TYR A 1 115 ? -9.914 -5.908 4.741 1.00 93.81 115 TYR A C 1
ATOM 882 O O . TYR A 1 115 ? -10.229 -5.278 5.747 1.00 93.81 115 TYR A O 1
ATOM 890 N N . VAL A 1 116 ? -10.828 -6.414 3.903 1.00 92.88 116 VAL A N 1
ATOM 891 C CA . VAL A 1 116 ? -12.280 -6.287 4.123 1.00 92.88 116 VAL A CA 1
ATOM 892 C C . VAL A 1 116 ? -12.686 -6.896 5.467 1.00 92.88 116 VAL A C 1
ATOM 894 O O . VAL A 1 116 ? -13.404 -6.254 6.234 1.00 92.88 116 VAL A O 1
ATOM 897 N N . ALA A 1 117 ? -12.189 -8.093 5.792 1.00 92.94 117 ALA A N 1
ATOM 898 C CA . ALA A 1 117 ? -12.484 -8.748 7.064 1.00 92.94 117 ALA A CA 1
ATOM 899 C C . ALA A 1 117 ? -11.974 -7.940 8.271 1.00 92.94 117 ALA A C 1
ATOM 901 O O . ALA A 1 117 ? -12.689 -7.787 9.263 1.00 92.94 117 ALA A O 1
ATOM 902 N N . LEU A 1 118 ? -10.763 -7.380 8.186 1.00 93.31 118 LEU A N 1
ATOM 903 C CA . LEU A 1 118 ? -10.193 -6.551 9.253 1.00 93.31 118 LEU A CA 1
ATOM 904 C C . LEU A 1 118 ? -10.942 -5.230 9.427 1.00 93.31 118 LEU A C 1
ATOM 906 O O . LEU A 1 118 ? -11.231 -4.850 10.557 1.00 93.31 118 LEU A O 1
ATOM 910 N N . ILE A 1 119 ? -11.2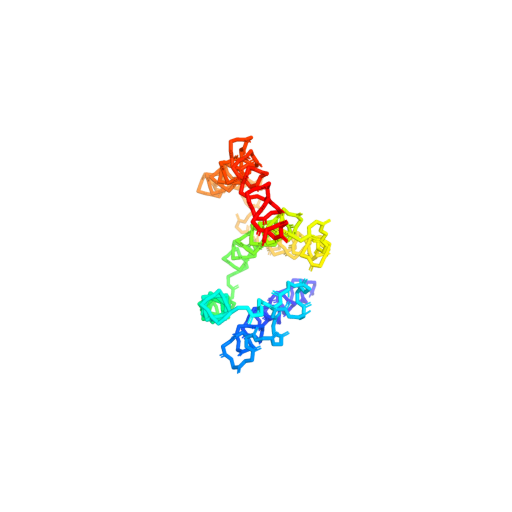94 -4.554 8.330 1.00 92.88 119 ILE A N 1
ATOM 911 C CA . ILE A 1 119 ? -12.096 -3.324 8.359 1.00 92.88 119 ILE A CA 1
ATOM 912 C C . ILE A 1 119 ? -13.448 -3.605 9.007 1.00 92.88 119 ILE A C 1
ATOM 914 O O . ILE A 1 119 ? -13.814 -2.928 9.965 1.00 92.88 119 ILE A O 1
ATOM 918 N N . GLY A 1 120 ? -14.156 -4.636 8.537 1.00 89.88 120 GLY A N 1
ATOM 919 C CA . GLY A 1 120 ? -15.441 -5.037 9.101 1.00 89.88 120 GLY A CA 1
ATOM 920 C C . GLY A 1 120 ? -15.335 -5.341 10.593 1.00 89.88 120 GLY A C 1
ATOM 921 O O . GLY A 1 120 ? -16.127 -4.832 11.377 1.00 89.88 120 GLY A O 1
ATOM 922 N N . GLY A 1 121 ? -14.310 -6.087 11.011 1.00 91.19 121 GLY A N 1
ATOM 923 C CA . GLY A 1 121 ? -14.072 -6.403 12.419 1.00 91.19 121 GLY A CA 1
ATOM 924 C C . GLY A 1 121 ? -13.741 -5.186 13.293 1.00 91.19 121 GLY A C 1
ATOM 925 O O . GLY A 1 121 ? -14.232 -5.073 14.419 1.00 91.19 121 GLY A O 1
ATOM 926 N N . LEU A 1 122 ? -12.934 -4.250 12.788 1.00 91.38 122 LEU A N 1
ATOM 927 C CA . LEU A 1 122 ? -12.590 -3.017 13.501 1.00 91.38 122 LEU A CA 1
ATOM 928 C C . LEU A 1 122 ? -13.800 -2.096 13.653 1.00 91.38 122 LEU A C 1
ATOM 930 O O . LEU A 1 122 ? -14.061 -1.635 14.760 1.00 91.38 122 LEU A O 1
ATOM 934 N N . LEU A 1 123 ? -14.552 -1.874 12.573 1.00 88.81 123 LEU A N 1
ATOM 935 C CA . LEU A 1 123 ? -15.725 -0.999 12.582 1.00 88.81 123 LEU A CA 1
ATOM 936 C C . LEU A 1 123 ? -16.885 -1.614 13.369 1.00 88.81 123 LEU A C 1
ATOM 938 O O . LEU A 1 123 ? -17.529 -0.923 14.148 1.00 88.81 123 LEU A O 1
ATOM 942 N N . TYR A 1 124 ? -17.120 -2.921 13.241 1.00 85.75 124 TYR A N 1
ATOM 943 C CA . TYR A 1 124 ? -18.165 -3.607 14.002 1.00 85.75 124 TYR A CA 1
ATOM 944 C C . TYR A 1 124 ? -17.902 -3.586 15.512 1.00 85.75 124 TYR A C 1
ATOM 946 O O . TYR A 1 124 ? -18.841 -3.506 16.302 1.00 85.75 124 TYR A O 1
ATOM 954 N N . SER A 1 125 ? -16.632 -3.660 15.921 1.00 81.50 125 SER A N 1
ATOM 955 C CA . SER A 1 125 ? -16.243 -3.648 17.335 1.00 81.50 125 SER A CA 1
ATOM 956 C C . SER A 1 125 ? -16.072 -2.244 17.929 1.00 81.50 125 SER A C 1
ATOM 958 O O . SER A 1 125 ? -15.668 -2.112 19.089 1.00 81.50 125 SER A O 1
ATOM 960 N N . ASP A 1 126 ? -16.349 -1.198 17.151 1.00 79.56 126 ASP A N 1
ATOM 961 C CA . ASP A 1 126 ? -16.352 0.183 17.611 1.00 79.56 126 ASP A CA 1
ATOM 962 C C . ASP A 1 126 ? -17.750 0.585 18.110 1.00 79.56 126 ASP A C 1
ATOM 964 O O . ASP A 1 126 ? -18.744 0.512 17.385 1.00 79.56 126 ASP A O 1
ATOM 968 N N . SER A 1 127 ? -17.842 1.022 19.367 1.00 69.81 127 SER A N 1
ATOM 969 C CA . SER A 1 127 ? -19.123 1.357 20.002 1.00 69.81 127 SER A CA 1
ATOM 970 C C . SER A 1 127 ? -19.788 2.599 19.400 1.00 69.81 127 SER A C 1
ATOM 972 O O . SER A 1 127 ? -21.014 2.699 19.428 1.00 69.81 127 SER A O 1
ATOM 974 N N . SER A 1 128 ? -19.010 3.520 18.817 1.00 67.12 128 SER A N 1
ATOM 975 C CA . SER A 1 128 ? -19.546 4.710 18.141 1.00 67.12 128 SER A CA 1
ATOM 976 C C . SER A 1 128 ? -20.166 4.378 16.782 1.00 67.12 128 SER A C 1
ATOM 978 O O . SER A 1 128 ? -21.110 5.030 16.345 1.00 67.12 128 SER A O 1
ATOM 980 N N . PHE A 1 129 ? -19.674 3.339 16.107 1.00 64.38 129 PHE A N 1
ATOM 981 C CA . PHE A 1 129 ? -20.268 2.856 14.863 1.00 64.38 129 PHE A CA 1
ATOM 982 C C . PHE A 1 129 ? -21.609 2.148 15.109 1.00 64.38 129 PHE A C 1
ATOM 984 O O . PHE A 1 129 ? -22.564 2.326 14.349 1.00 64.38 129 PHE A O 1
ATOM 991 N N . GLN A 1 130 ? -21.715 1.401 16.212 1.00 64.94 130 GLN A N 1
ATOM 992 C CA . GLN A 1 130 ? -22.950 0.716 16.602 1.00 64.94 130 GLN A CA 1
ATOM 993 C C . GLN A 1 130 ? -24.084 1.691 16.959 1.00 64.94 130 GLN A C 1
ATOM 995 O O . GLN A 1 130 ? -25.240 1.433 16.622 1.00 64.94 130 GLN A O 1
ATOM 1000 N N . SER A 1 131 ? -23.776 2.830 17.592 1.00 62.56 131 SER A N 1
ATOM 1001 C CA . SER A 1 131 ? -24.785 3.828 17.977 1.00 62.56 131 SER A CA 1
ATOM 1002 C C . SER A 1 131 ? -25.377 4.607 16.794 1.00 62.56 131 SER A C 1
ATOM 1004 O O . SER A 1 131 ? -26.488 5.121 16.906 1.00 62.56 131 SER A O 1
ATOM 1006 N N . HIS A 1 132 ? -24.687 4.659 15.648 1.00 60.22 132 HIS A N 1
ATOM 1007 C CA . HIS A 1 132 ? -25.135 5.340 14.424 1.00 60.22 132 HIS A CA 1
ATOM 1008 C C . HIS A 1 132 ? -25.782 4.404 13.379 1.00 60.22 132 HIS A C 1
ATOM 1010 O O . HIS A 1 132 ? -25.830 4.743 12.199 1.00 60.22 132 HIS A O 1
ATOM 1016 N N . GLN A 1 133 ? -26.283 3.228 13.788 1.00 58.34 133 GLN A N 1
ATOM 1017 C CA . GLN A 1 133 ? -26.908 2.230 12.894 1.00 58.34 133 GLN A CA 1
ATOM 1018 C C . GLN A 1 133 ? -26.035 1.824 11.687 1.00 58.34 133 GLN A C 1
ATOM 1020 O O . GLN A 1 133 ? -26.547 1.460 10.632 1.00 58.34 133 GLN A O 1
ATOM 1025 N N . GLY A 1 134 ? -24.706 1.868 11.826 1.00 57.16 134 GLY A N 1
ATOM 1026 C CA . GLY A 1 134 ? -23.787 1.423 10.778 1.00 57.16 134 GLY A CA 1
ATOM 1027 C C . GLY A 1 134 ? -23.701 2.324 9.541 1.00 57.16 134 GLY A C 1
ATOM 1028 O O . GLY A 1 134 ? -23.103 1.914 8.545 1.00 57.16 134 GLY A O 1
ATOM 1029 N N . ALA A 1 135 ? -24.254 3.542 9.581 1.00 58.94 135 ALA A N 1
ATOM 1030 C CA . ALA A 1 135 ? -24.062 4.507 8.505 1.00 58.94 135 ALA A CA 1
ATOM 1031 C C . ALA A 1 135 ? -22.592 4.960 8.457 1.00 58.94 135 ALA A C 1
ATOM 1033 O O . ALA A 1 135 ? -22.027 5.430 9.453 1.00 58.94 135 ALA A O 1
ATOM 1034 N N . LEU A 1 136 ? -21.959 4.817 7.291 1.00 62.28 136 LEU A N 1
ATOM 1035 C CA . LEU A 1 136 ? -20.669 5.445 7.025 1.00 62.28 136 LEU A CA 1
ATOM 1036 C C . LEU A 1 136 ? -20.850 6.968 7.084 1.00 62.28 136 LEU A C 1
ATOM 1038 O O . LEU A 1 136 ? -21.911 7.489 6.747 1.00 62.28 136 LEU A O 1
ATOM 1042 N N . SER A 1 137 ? -19.837 7.711 7.544 1.00 66.25 137 SER A N 1
ATOM 1043 C CA . SER A 1 137 ? -19.970 9.170 7.512 1.00 66.25 137 SER A CA 1
ATOM 1044 C C . SER A 1 137 ? -20.010 9.652 6.054 1.00 66.25 137 SER A C 1
ATOM 1046 O O . SER A 1 137 ? -19.371 9.028 5.200 1.00 66.25 137 SER A O 1
ATOM 1048 N N . PRO A 1 138 ? -20.667 10.788 5.755 1.00 69.75 138 PRO A N 1
ATOM 1049 C CA . PRO A 1 138 ? -20.695 11.354 4.404 1.00 69.75 138 PRO A CA 1
ATOM 1050 C C . PRO A 1 138 ? -19.296 11.536 3.804 1.00 69.75 138 PRO A C 1
ATOM 1052 O O . PRO A 1 138 ? -19.100 11.407 2.603 1.00 69.75 138 PRO A O 1
ATOM 1055 N N . THR A 1 139 ? -18.288 11.784 4.646 1.00 63.38 139 THR A N 1
ATOM 1056 C CA . THR A 1 139 ? -16.881 11.865 4.240 1.00 63.38 139 THR A CA 1
ATOM 1057 C C . THR A 1 139 ? -16.359 10.545 3.679 1.00 63.38 139 THR A C 1
ATOM 1059 O O . THR A 1 139 ? -15.612 10.562 2.708 1.00 63.38 139 THR A O 1
ATOM 1062 N N . VAL A 1 140 ? -16.741 9.411 4.272 1.00 63.19 140 VAL A N 1
ATOM 1063 C CA . VAL A 1 140 ? -16.336 8.078 3.805 1.00 63.19 140 VAL A CA 1
ATOM 1064 C C . VAL A 1 140 ? -17.036 7.727 2.502 1.00 63.19 140 VAL A C 1
ATOM 1066 O O . VAL A 1 140 ? -16.386 7.230 1.590 1.00 63.19 140 VAL A O 1
ATOM 1069 N N . GLU A 1 141 ? -18.331 8.017 2.392 1.00 65.81 141 GLU A N 1
ATOM 1070 C CA . GLU A 1 141 ? -19.084 7.810 1.152 1.00 65.81 141 GLU A CA 1
ATOM 1071 C C . GLU A 1 141 ? -18.496 8.633 0.006 1.00 65.81 141 GLU A C 1
ATOM 1073 O O . GLU A 1 141 ? -18.280 8.106 -1.083 1.00 65.81 141 GLU A O 1
ATOM 1078 N N . LEU A 1 142 ? -18.140 9.894 0.271 1.00 67.62 142 LEU A N 1
ATOM 1079 C CA . LEU A 1 142 ? -17.472 10.752 -0.702 1.00 67.62 142 LEU A CA 1
ATOM 1080 C C . LEU A 1 142 ? -16.100 10.193 -1.098 1.00 67.62 142 LEU A C 1
ATOM 1082 O O . LEU A 1 142 ? -15.747 10.220 -2.272 1.00 67.62 142 LEU A O 1
ATOM 1086 N N . LEU A 1 143 ? -15.330 9.669 -0.139 1.00 64.25 143 LEU A N 1
ATOM 1087 C CA . LEU A 1 143 ? -14.029 9.048 -0.397 1.00 64.25 143 LEU A CA 1
ATOM 1088 C C . LEU A 1 143 ? -14.177 7.811 -1.283 1.00 64.25 143 LEU A C 1
ATOM 1090 O O . LEU A 1 143 ? -13.480 7.705 -2.283 1.00 64.25 143 LEU A O 1
ATOM 1094 N N . LEU A 1 144 ? -15.123 6.925 -0.964 1.00 66.19 144 LEU A N 1
ATOM 1095 C CA . LEU A 1 144 ? -15.436 5.742 -1.767 1.00 66.19 144 LEU A CA 1
ATOM 1096 C C . LEU A 1 144 ? -15.927 6.125 -3.167 1.00 66.19 144 LEU A C 1
ATOM 1098 O O . LEU A 1 144 ? -15.507 5.513 -4.145 1.00 66.19 144 LEU A O 1
ATOM 1102 N N . PHE A 1 145 ? -16.754 7.163 -3.283 1.00 70.38 145 PHE A N 1
ATOM 1103 C CA . PHE A 1 145 ? -17.203 7.694 -4.568 1.00 70.38 145 PHE A CA 1
ATOM 1104 C C . PHE A 1 145 ? -16.032 8.231 -5.400 1.00 70.38 145 PHE A C 1
ATOM 1106 O O . PH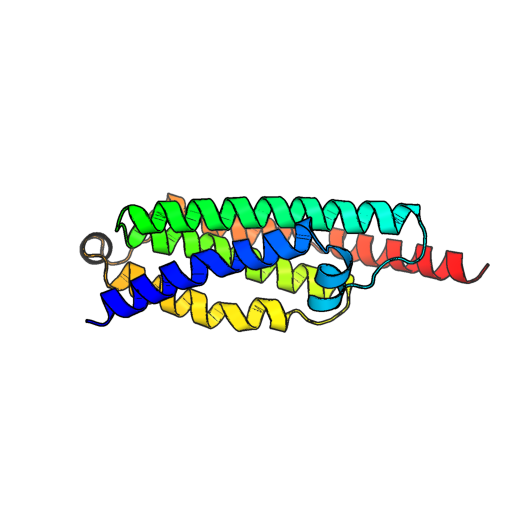E A 1 145 ? -15.874 7.847 -6.556 1.00 70.38 145 PHE A O 1
ATOM 1113 N N . TRP A 1 146 ? -15.161 9.056 -4.810 1.00 68.75 146 TRP A N 1
ATOM 1114 C CA . TRP A 1 146 ? -13.951 9.551 -5.472 1.00 68.75 146 TRP A CA 1
ATOM 1115 C C . TRP A 1 146 ? -12.974 8.429 -5.814 1.00 68.75 146 TRP A C 1
ATOM 1117 O O . TRP A 1 146 ? -12.301 8.513 -6.834 1.00 68.75 146 TRP A O 1
ATOM 1127 N N . MET A 1 147 ? -12.909 7.373 -5.005 1.00 65.31 147 MET A N 1
ATOM 1128 C CA . MET A 1 147 ? -12.118 6.179 -5.292 1.00 65.31 147 MET A CA 1
ATOM 1129 C C . MET A 1 147 ? -12.661 5.466 -6.535 1.00 65.31 147 MET A C 1
ATOM 1131 O O . MET A 1 147 ? -11.907 5.231 -7.474 1.00 65.31 147 MET A O 1
ATOM 1135 N N . VAL A 1 148 ? -13.963 5.180 -6.593 1.00 66.75 148 VAL A N 1
ATOM 1136 C CA . VAL A 1 148 ? -14.586 4.564 -7.777 1.00 66.75 148 VAL A CA 1
ATOM 1137 C C . VAL A 1 148 ? -14.391 5.447 -9.010 1.00 66.75 148 VAL A C 1
ATOM 1139 O O . VAL A 1 148 ? -13.911 4.968 -10.031 1.00 66.75 148 VAL A O 1
ATOM 1142 N N . TYR A 1 149 ? -14.639 6.752 -8.890 1.00 67.81 149 TYR A N 1
ATOM 1143 C CA . TYR A 1 149 ? -14.454 7.704 -9.983 1.00 67.81 149 TYR A CA 1
ATOM 1144 C C . TYR A 1 149 ? -12.994 7.809 -10.447 1.00 67.81 149 TYR A C 1
ATOM 1146 O O . TYR A 1 149 ? -12.728 7.888 -11.642 1.00 67.81 149 TYR A O 1
ATOM 1154 N N . ALA A 1 150 ? -12.025 7.792 -9.527 1.00 64.56 150 ALA A N 1
ATOM 1155 C CA . ALA A 1 150 ? -10.607 7.810 -9.870 1.00 64.56 150 ALA A CA 1
ATOM 1156 C C . ALA A 1 150 ? -10.188 6.527 -10.598 1.00 64.56 150 ALA A C 1
ATOM 1158 O O . ALA A 1 150 ? -9.415 6.610 -11.549 1.00 64.56 150 ALA A O 1
ATOM 1159 N N . LEU A 1 151 ? -10.715 5.363 -10.201 1.00 62.50 151 LEU A N 1
ATOM 1160 C CA . LEU A 1 151 ? -10.507 4.115 -10.939 1.00 62.50 151 LEU A CA 1
ATOM 1161 C C . LEU A 1 151 ? -11.123 4.221 -12.339 1.00 62.50 151 LEU A C 1
ATOM 1163 O O . LEU A 1 151 ? -10.422 3.977 -13.315 1.00 62.50 151 LEU A O 1
ATOM 1167 N N . ASP A 1 152 ? -12.373 4.666 -12.463 1.00 63.62 152 ASP A N 1
ATOM 1168 C CA . ASP A 1 152 ? -13.035 4.838 -13.764 1.00 63.62 152 ASP A CA 1
ATOM 1169 C C . ASP A 1 152 ? -12.303 5.840 -14.669 1.00 63.62 152 ASP A C 1
ATOM 1171 O O . ASP A 1 152 ? -12.171 5.610 -15.868 1.00 63.62 152 ASP A O 1
ATOM 1175 N N . PHE A 1 153 ? -11.771 6.931 -14.113 1.00 65.31 153 PHE A N 1
ATOM 1176 C CA . PHE A 1 153 ? -10.985 7.918 -14.851 1.00 65.31 153 PHE A CA 1
ATOM 1177 C C . PHE A 1 153 ? -9.638 7.346 -15.316 1.00 65.31 153 PHE A C 1
ATOM 1179 O O . PHE A 1 153 ? -9.304 7.425 -16.502 1.00 65.31 153 PHE A O 1
ATOM 1186 N N . ILE A 1 154 ? -8.878 6.728 -14.402 1.00 61.41 154 ILE A N 1
ATOM 1187 C CA . ILE A 1 154 ? -7.584 6.096 -14.703 1.00 61.41 154 ILE A CA 1
ATOM 1188 C C . ILE A 1 154 ? -7.767 4.992 -15.751 1.00 61.41 154 ILE A C 1
ATOM 1190 O O . ILE A 1 154 ? -6.962 4.891 -16.677 1.00 61.41 154 ILE A O 1
ATOM 1194 N N . PHE A 1 155 ? -8.843 4.211 -15.654 1.00 62.28 155 PHE A N 1
ATOM 1195 C CA . PHE A 1 155 ? -9.108 3.053 -16.509 1.00 62.28 155 PHE A CA 1
ATOM 1196 C C . PHE A 1 155 ? -10.130 3.313 -17.619 1.00 62.28 155 PHE A C 1
ATOM 1198 O O . PHE A 1 155 ? -10.594 2.364 -18.256 1.00 62.28 155 PHE A O 1
ATOM 1205 N N . SER A 1 156 ? -10.441 4.581 -17.891 1.00 70.44 156 SER A N 1
ATOM 1206 C CA . SER A 1 156 ? -11.338 4.970 -18.975 1.00 70.44 156 SER A CA 1
ATOM 12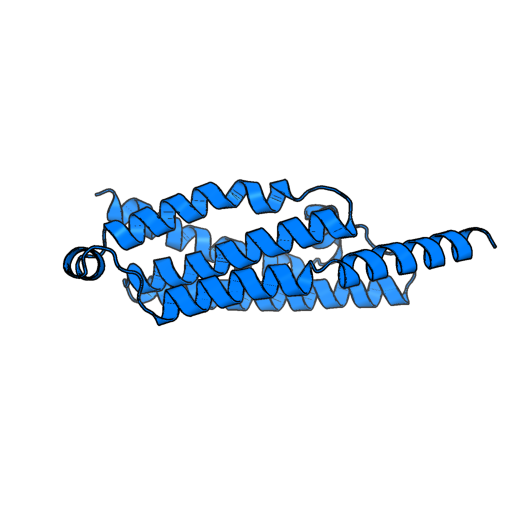07 C C . SER A 1 156 ? -10.841 4.448 -20.328 1.00 70.44 156 SER A C 1
ATOM 1209 O O . SER A 1 156 ? -9.647 4.215 -20.552 1.00 70.44 156 SER A O 1
ATOM 1211 N N . HIS A 1 157 ? -11.785 4.249 -21.249 1.00 56.59 157 HIS A N 1
ATOM 1212 C CA . HIS A 1 157 ? -11.535 3.654 -22.564 1.00 56.59 157 HIS A CA 1
ATOM 1213 C C . HIS A 1 157 ? -10.429 4.385 -23.351 1.00 56.59 157 HIS A C 1
ATOM 1215 O O . HIS A 1 157 ? -9.652 3.744 -24.061 1.00 56.59 157 HIS A O 1
ATOM 1221 N N . ASP A 1 158 ? -10.303 5.701 -23.160 1.00 62.88 158 ASP A N 1
ATOM 1222 C CA . ASP A 1 158 ? -9.280 6.531 -23.800 1.00 62.88 158 ASP A CA 1
ATOM 1223 C C . ASP A 1 158 ? -7.863 6.228 -23.292 1.00 62.88 158 ASP A C 1
ATOM 1225 O O . ASP A 1 158 ? -6.936 6.108 -24.095 1.00 62.88 158 ASP A O 1
ATOM 1229 N N . ASN A 1 159 ? -7.681 5.986 -21.989 1.00 60.47 159 ASN A N 1
ATOM 1230 C CA . ASN A 1 159 ? -6.376 5.595 -21.443 1.00 60.47 159 ASN A CA 1
ATOM 1231 C C . ASN A 1 159 ? -5.963 4.188 -21.895 1.00 60.47 159 ASN A C 1
ATOM 1233 O O . ASN A 1 159 ? -4.792 3.945 -22.194 1.00 60.47 159 ASN A O 1
ATOM 1237 N N . GLN A 1 160 ? -6.917 3.260 -22.018 1.00 64.12 160 GLN A N 1
ATOM 1238 C CA . GLN A 1 160 ? -6.629 1.930 -22.565 1.00 64.12 160 GLN A CA 1
ATOM 1239 C C . GLN A 1 160 ? -6.293 1.966 -24.060 1.00 64.12 160 GLN A C 1
ATOM 1241 O O . GLN A 1 160 ? -5.464 1.183 -24.535 1.00 64.12 160 GLN A O 1
ATOM 1246 N N . ARG A 1 161 ? -6.918 2.878 -24.810 1.00 69.12 161 ARG A N 1
ATOM 1247 C CA . ARG A 1 161 ? -6.606 3.109 -26.220 1.00 69.12 161 ARG A CA 1
ATOM 1248 C C . ARG A 1 161 ? -5.198 3.677 -26.389 1.00 69.12 161 ARG A C 1
ATOM 1250 O O . ARG A 1 161 ? -4.444 3.128 -27.187 1.00 69.12 161 ARG A O 1
ATOM 1257 N N . LEU A 1 162 ? -4.824 4.683 -25.597 1.00 68.12 162 LEU A N 1
ATOM 1258 C CA . LEU A 1 162 ? -3.468 5.240 -25.586 1.00 68.12 162 LEU A CA 1
ATOM 1259 C C . LEU A 1 162 ? -2.420 4.171 -25.255 1.00 68.12 162 LEU A C 1
ATOM 1261 O O . LEU A 1 162 ? -1.410 4.072 -25.944 1.00 68.12 162 LEU A O 1
ATOM 1265 N N . ALA A 1 163 ? -2.678 3.306 -24.270 1.00 63.91 163 ALA A N 1
ATOM 1266 C CA . ALA A 1 163 ? -1.777 2.197 -23.950 1.00 63.91 163 ALA A CA 1
ATOM 1267 C C . ALA A 1 163 ? -1.596 1.223 -25.133 1.00 63.91 163 ALA A C 1
ATOM 1269 O O . ALA A 1 163 ? -0.478 0.794 -25.423 1.00 63.91 163 ALA A O 1
ATOM 1270 N N . LYS A 1 164 ? -2.678 0.905 -25.860 1.00 72.12 164 LYS A N 1
ATOM 1271 C CA . LYS A 1 164 ? -2.617 0.070 -27.072 1.00 72.12 164 LYS A CA 1
ATOM 1272 C C . LYS A 1 164 ? -1.887 0.753 -28.227 1.00 72.12 164 LYS A C 1
ATOM 1274 O O . LYS A 1 164 ? -1.154 0.081 -28.946 1.00 72.12 164 LYS A O 1
ATOM 1279 N N . GLU A 1 165 ? -2.102 2.048 -28.435 1.00 77.69 165 GLU A N 1
ATOM 1280 C CA . GLU A 1 165 ? -1.442 2.816 -29.498 1.00 77.69 165 GLU A CA 1
ATOM 1281 C C . GLU A 1 165 ? 0.063 2.943 -29.230 1.00 77.69 165 GLU A C 1
ATOM 1283 O O . GLU A 1 165 ? 0.858 2.630 -30.113 1.00 77.69 165 GLU A O 1
ATOM 1288 N N . THR A 1 166 ? 0.467 3.254 -27.996 1.00 70.00 166 THR A N 1
ATOM 1289 C CA . THR A 1 166 ? 1.880 3.269 -27.585 1.00 70.00 166 THR A CA 1
ATOM 1290 C C . THR A 1 166 ? 2.545 1.907 -27.785 1.00 70.00 166 THR A C 1
ATOM 1292 O O . THR A 1 166 ? 3.661 1.840 -28.292 1.00 70.00 166 THR A O 1
ATOM 1295 N N . ARG A 1 167 ? 1.855 0.803 -27.463 1.00 75.50 167 ARG A N 1
ATOM 1296 C CA . ARG A 1 167 ? 2.384 -0.552 -27.687 1.00 75.50 167 ARG A CA 1
ATOM 1297 C C . ARG A 1 167 ? 2.652 -0.838 -29.165 1.00 75.50 167 ARG A C 1
ATOM 1299 O O . ARG A 1 167 ? 3.711 -1.357 -29.493 1.00 75.50 167 ARG A O 1
ATOM 1306 N N . LYS A 1 168 ? 1.726 -0.454 -30.051 1.00 80.81 168 LYS A N 1
ATOM 1307 C CA . LYS A 1 168 ? 1.898 -0.612 -31.505 1.00 80.81 168 LYS A CA 1
ATOM 1308 C C . LYS A 1 168 ? 3.084 0.184 -32.041 1.00 80.81 168 LYS A C 1
ATOM 1310 O O . LYS A 1 168 ? 3.739 -0.274 -32.967 1.00 80.81 168 LYS A O 1
ATOM 1315 N N . LEU A 1 169 ? 3.333 1.371 -31.489 1.00 75.69 169 LEU A N 1
ATOM 1316 C CA . LEU A 1 169 ? 4.466 2.204 -31.891 1.00 75.69 169 LEU A CA 1
ATOM 1317 C C . LEU A 1 169 ? 5.799 1.571 -31.478 1.00 75.69 169 LEU A C 1
ATOM 1319 O O . LEU A 1 169 ? 6.700 1.508 -32.303 1.00 75.69 169 LEU A 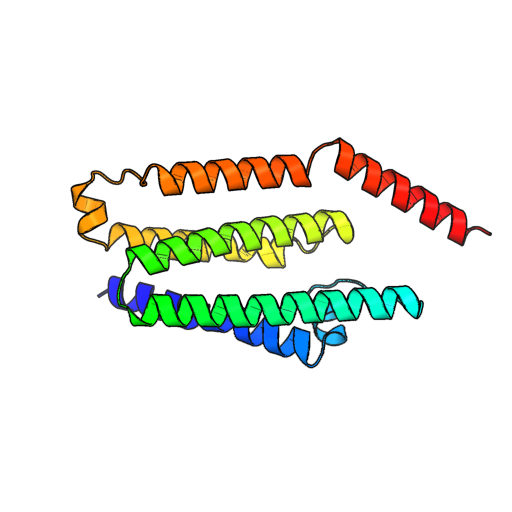O 1
ATOM 1323 N N . ILE A 1 170 ? 5.889 1.033 -30.258 1.00 70.44 170 ILE A N 1
ATOM 1324 C CA . ILE A 1 170 ? 7.084 0.320 -29.776 1.00 70.44 170 ILE A CA 1
ATOM 1325 C C . ILE A 1 170 ? 7.349 -0.935 -30.623 1.00 70.44 170 ILE A C 1
ATOM 1327 O O . ILE A 1 170 ? 8.463 -1.137 -31.090 1.00 70.44 170 ILE A O 1
ATOM 1331 N N . GLU A 1 171 ? 6.319 -1.747 -30.883 1.00 82.50 171 GLU A N 1
ATOM 1332 C CA . GLU A 1 171 ? 6.438 -2.952 -31.723 1.00 82.50 171 GLU A CA 1
ATOM 1333 C C . GLU A 1 171 ? 6.848 -2.618 -33.170 1.00 82.50 171 GLU A C 1
ATOM 1335 O O . GLU A 1 171 ? 7.563 -3.389 -33.806 1.00 82.50 171 GLU A O 1
ATOM 1340 N N . ALA A 1 172 ? 6.411 -1.471 -33.700 1.00 75.81 172 ALA A N 1
ATOM 1341 C CA . ALA A 1 172 ? 6.814 -1.006 -35.023 1.00 75.81 172 ALA A CA 1
ATOM 1342 C C . ALA A 1 172 ? 8.272 -0.524 -35.058 1.00 75.81 172 ALA A C 1
ATOM 1344 O O . ALA A 1 172 ? 8.922 -0.678 -36.085 1.00 75.81 172 ALA A O 1
ATOM 1345 N N . GLU A 1 173 ? 8.781 0.042 -33.963 1.00 69.69 173 GLU A N 1
ATOM 1346 C CA . GLU A 1 173 ? 10.163 0.523 -33.850 1.00 69.69 173 GLU A CA 1
ATOM 1347 C C . GLU A 1 173 ? 11.168 -0.633 -33.695 1.00 69.69 173 GLU A C 1
ATOM 1349 O O . GLU A 1 173 ? 12.271 -0.547 -34.217 1.00 69.69 173 GLU A O 1
ATOM 1354 N N . GLU A 1 174 ? 10.776 -1.751 -33.069 1.00 69.38 174 GLU A N 1
ATOM 1355 C CA . GLU A 1 174 ? 11.610 -2.964 -32.945 1.00 69.38 174 GLU A CA 1
ATOM 1356 C C . GLU A 1 174 ? 11.756 -3.771 -34.255 1.00 69.38 174 GLU A C 1
ATOM 1358 O O . GLU A 1 174 ? 12.566 -4.699 -34.326 1.00 69.38 174 GLU A O 1
ATOM 1363 N N . LEU A 1 175 ? 10.974 -3.448 -35.291 1.00 63.62 175 LEU A N 1
ATOM 1364 C CA . LEU A 1 175 ? 11.003 -4.113 -36.603 1.00 63.62 175 LEU A CA 1
ATOM 1365 C C . LEU A 1 175 ? 11.935 -3.436 -37.628 1.00 63.62 175 LEU A C 1
ATOM 1367 O O . LEU A 1 175 ? 12.038 -3.931 -38.755 1.00 63.62 175 LEU A O 1
ATOM 1371 N N . PHE A 1 176 ? 12.605 -2.341 -37.253 1.00 50.66 176 PHE A N 1
ATOM 1372 C CA . PHE A 1 176 ? 13.580 -1.608 -38.073 1.00 50.66 176 PHE A CA 1
ATOM 1373 C C . PHE A 1 176 ? 14.969 -1.599 -37.427 1.00 50.66 176 PHE A C 1
ATOM 1375 O O . PHE A 1 176 ? 15.952 -1.538 -38.203 1.00 50.66 176 PHE A O 1
#

pLDDT: mean 84.95, std 12.74, range [50.66, 98.0]